Protein AF-A0A962VDK8-F1 (afdb_monomer)

Sequence (108 aa):
MTKIWVLVADSSRAKLLGAKSPIGALQELESFDHPAARQHVQDLTTDLPGRTFDSAGQGRHAMEPKTDPKQHEALNFAKFLSERLATASADNTFERLVLVAAPAFLGL

Structure (mmCIF, N/CA/C/O backbone):
data_AF-A0A962VDK8-F1
#
_entry.id   AF-A0A962VDK8-F1
#
loop_
_atom_site.group_PDB
_atom_site.id
_atom_site.type_symbol
_atom_site.label_atom_id
_atom_site.label_alt_id
_atom_site.label_comp_id
_atom_site.label_asym_id
_atom_site.label_entity_id
_atom_site.label_seq_id
_atom_site.pdbx_PDB_ins_code
_atom_site.Cartn_x
_atom_site.Cartn_y
_atom_site.Cartn_z
_atom_site.occupancy
_atom_site.B_iso_or_equiv
_atom_site.auth_seq_id
_atom_site.auth_comp_id
_atom_site.auth_asym_id
_atom_site.auth_atom_id
_atom_site.pdbx_PDB_model_num
ATOM 1 N N . MET A 1 1 ? -11.281 3.965 17.464 1.00 57.44 1 MET A N 1
ATOM 2 C CA . MET A 1 1 ? -11.804 3.184 16.319 1.00 57.44 1 MET A CA 1
ATOM 3 C C . MET A 1 1 ? -10.600 2.752 15.518 1.00 57.44 1 MET A C 1
ATOM 5 O O . MET A 1 1 ? -9.887 3.638 15.069 1.00 57.44 1 MET A O 1
ATOM 9 N N . THR A 1 2 ? -10.366 1.450 15.366 1.00 62.81 2 THR A N 1
ATOM 10 C CA . THR A 1 2 ? -9.194 0.958 14.634 1.00 62.81 2 THR A CA 1
ATOM 11 C C . THR A 1 2 ? -9.288 1.351 13.168 1.00 62.81 2 THR A C 1
ATOM 13 O O . THR A 1 2 ? -10.247 0.993 12.485 1.00 62.81 2 THR A O 1
ATOM 16 N N . LYS A 1 3 ? -8.300 2.107 12.687 1.00 87.56 3 LYS A N 1
ATOM 17 C CA . LYS A 1 3 ? -8.170 2.462 11.271 1.00 87.56 3 LYS A CA 1
ATOM 18 C C . LYS A 1 3 ? -7.301 1.417 10.585 1.00 87.56 3 LYS A C 1
ATOM 20 O O . LYS A 1 3 ? -6.088 1.402 10.775 1.00 87.56 3 LYS A O 1
ATOM 25 N N . ILE A 1 4 ? -7.930 0.519 9.835 1.00 96.38 4 ILE A N 1
ATOM 26 C CA . ILE A 1 4 ? -7.236 -0.501 9.047 1.00 96.38 4 ILE A CA 1
ATOM 27 C C . ILE A 1 4 ? -7.094 0.026 7.629 1.00 96.38 4 ILE A C 1
ATOM 29 O O . ILE A 1 4 ? -8.086 0.446 7.032 1.00 96.38 4 ILE A O 1
ATOM 33 N N . TRP A 1 5 ? -5.882 -0.021 7.095 1.00 97.62 5 TRP A N 1
ATOM 34 C CA . TRP A 1 5 ? -5.620 0.187 5.679 1.00 97.62 5 TRP A CA 1
ATOM 35 C C . TRP A 1 5 ? -5.342 -1.142 4.993 1.00 97.62 5 TRP A C 1
ATOM 37 O O . TRP A 1 5 ? -4.650 -2.004 5.534 1.00 97.62 5 TRP A O 1
ATOM 47 N N . VAL A 1 6 ? -5.888 -1.297 3.794 1.00 97.88 6 VAL A N 1
ATOM 48 C CA . VAL A 1 6 ? -5.671 -2.449 2.923 1.00 97.88 6 VAL A CA 1
ATOM 49 C C . VAL A 1 6 ? -5.167 -1.922 1.589 1.00 97.88 6 VAL A C 1
ATOM 51 O O . VAL A 1 6 ? -5.910 -1.247 0.879 1.00 97.88 6 VAL A O 1
ATOM 54 N N . LEU A 1 7 ? -3.913 -2.211 1.251 1.00 97.94 7 LEU A N 1
ATOM 55 C CA . LEU A 1 7 ? -3.373 -1.931 -0.074 1.00 97.94 7 LEU A CA 1
ATOM 56 C C . LEU A 1 7 ? -3.524 -3.182 -0.939 1.00 97.94 7 LEU A C 1
ATOM 58 O O . LEU A 1 7 ? -3.018 -4.243 -0.577 1.00 97.94 7 LEU A O 1
ATOM 62 N N . VAL A 1 8 ? -4.193 -3.043 -2.081 1.00 97.81 8 VAL A N 1
ATOM 63 C CA . VAL A 1 8 ? -4.277 -4.072 -3.123 1.00 97.81 8 VAL A CA 1
ATOM 64 C C . VAL A 1 8 ? -3.493 -3.584 -4.336 1.00 97.81 8 VAL A C 1
ATOM 66 O O . VAL A 1 8 ? -3.875 -2.569 -4.913 1.00 97.81 8 VAL A O 1
ATOM 69 N N . ALA A 1 9 ? -2.412 -4.263 -4.723 1.00 95.88 9 ALA A N 1
ATOM 70 C CA . ALA A 1 9 ? -1.492 -3.763 -5.747 1.00 95.88 9 ALA A CA 1
ATOM 71 C C . ALA A 1 9 ? -0.966 -4.832 -6.721 1.00 95.88 9 ALA A C 1
ATOM 73 O O . ALA A 1 9 ? -0.738 -5.989 -6.377 1.00 95.88 9 ALA A O 1
ATOM 74 N N . ASP A 1 10 ? -0.720 -4.420 -7.958 1.00 94.19 10 ASP A N 1
ATOM 75 C CA . ASP A 1 10 ? 0.095 -5.139 -8.936 1.00 94.19 10 ASP A CA 1
ATOM 76 C C . ASP A 1 10 ? 1.141 -4.179 -9.532 1.00 94.19 10 ASP A C 1
ATOM 78 O O . ASP A 1 10 ? 1.249 -3.033 -9.106 1.00 94.19 10 ASP A O 1
ATOM 82 N N . SER A 1 11 ? 1.925 -4.617 -10.521 1.00 89.56 11 SER A N 1
ATOM 83 C CA . SER A 1 11 ? 2.981 -3.787 -11.125 1.00 89.56 11 SER A CA 1
ATOM 84 C C . SER A 1 11 ? 2.476 -2.593 -11.952 1.00 89.56 11 SER A C 1
ATOM 86 O O . SER A 1 11 ? 3.284 -1.858 -12.510 1.00 89.56 11 SER A O 1
ATOM 88 N N . SER A 1 12 ? 1.163 -2.436 -12.124 1.00 87.50 12 SER A N 1
ATOM 89 C CA . SER A 1 12 ? 0.546 -1.450 -13.022 1.00 87.50 12 SER A CA 1
ATOM 90 C C . SER A 1 12 ? -0.517 -0.576 -12.362 1.00 87.50 12 SER A C 1
ATOM 92 O O . SER A 1 12 ? -0.889 0.458 -12.920 1.00 87.50 12 SER A O 1
ATOM 94 N N . ARG A 1 13 ? -1.053 -0.997 -11.215 1.00 94.06 13 ARG A N 1
ATOM 95 C CA . ARG A 1 13 ? -2.093 -0.280 -10.479 1.00 94.06 13 ARG A CA 1
ATOM 96 C C . ARG A 1 13 ? -2.115 -0.685 -9.014 1.00 94.06 13 ARG A C 1
ATOM 98 O O . ARG A 1 13 ? -1.729 -1.796 -8.651 1.00 94.06 13 ARG A O 1
ATOM 105 N N . ALA A 1 14 ? -2.658 0.190 -8.183 1.00 96.75 14 ALA A N 1
ATOM 106 C CA . ALA A 1 14 ? -2.947 -0.106 -6.793 1.00 96.75 14 ALA A CA 1
ATOM 107 C C . ALA A 1 14 ? -4.215 0.606 -6.315 1.00 96.75 14 ALA A C 1
ATOM 109 O O . ALA A 1 14 ? -4.591 1.661 -6.824 1.00 96.75 14 ALA A O 1
ATOM 110 N N . LYS A 1 15 ? -4.873 0.025 -5.314 1.00 97.69 15 LYS A N 1
ATOM 111 C CA . LYS A 1 15 ? -5.998 0.620 -4.594 1.00 97.69 15 LYS A CA 1
ATOM 112 C C . LYS A 1 15 ? -5.733 0.574 -3.104 1.00 97.69 15 LYS A C 1
ATOM 114 O O . LYS A 1 15 ? -5.432 -0.490 -2.561 1.00 97.69 15 LYS A O 1
ATOM 119 N N . LEU A 1 16 ? -5.885 1.715 -2.452 1.00 97.81 16 LEU A N 1
ATOM 120 C CA . LEU A 1 16 ? -5.823 1.836 -1.009 1.00 97.81 16 LEU A CA 1
ATOM 121 C C . LEU A 1 16 ? -7.242 1.917 -0.455 1.00 97.81 16 LEU A C 1
ATOM 123 O O . LEU A 1 16 ? -8.015 2.808 -0.805 1.00 97.81 16 LEU A O 1
ATOM 127 N N . LEU A 1 17 ? -7.578 0.977 0.419 1.00 97.44 17 LEU A N 1
ATOM 128 C CA . LEU A 1 17 ? -8.890 0.857 1.038 1.00 97.44 17 LEU A CA 1
ATOM 129 C C . LEU A 1 17 ? -8.782 1.074 2.550 1.00 97.44 17 LEU A C 1
ATOM 131 O O . LEU A 1 17 ? -7.790 0.702 3.174 1.00 97.44 17 LEU A O 1
ATOM 135 N N . GLY A 1 18 ? -9.828 1.634 3.146 1.00 96.38 18 GLY A N 1
ATOM 136 C CA . GLY A 1 18 ? -9.980 1.816 4.583 1.00 96.38 18 GLY A CA 1
ATOM 137 C C . GLY A 1 18 ? -11.085 0.936 5.156 1.00 96.38 18 GLY A C 1
ATOM 138 O O . GLY A 1 18 ? -12.144 0.782 4.548 1.00 96.38 18 GLY A O 1
ATOM 139 N N . ALA A 1 19 ? -10.865 0.406 6.359 1.00 95.19 19 ALA A N 1
ATOM 140 C CA . ALA A 1 19 ? -11.872 -0.297 7.148 1.00 95.19 19 ALA A CA 1
ATOM 141 C C . ALA A 1 19 ? -11.863 0.195 8.603 1.00 95.19 19 ALA A C 1
ATOM 143 O O . ALA A 1 19 ? -10.809 0.491 9.171 1.00 95.19 19 ALA A O 1
ATOM 144 N N . LYS A 1 20 ? -13.046 0.246 9.229 1.00 92.69 20 LYS A N 1
ATOM 145 C CA . LYS A 1 20 ? -13.201 0.601 10.657 1.00 92.69 20 LYS A CA 1
ATOM 146 C C . LYS A 1 20 ? -13.080 -0.604 11.603 1.00 92.69 20 LYS A C 1
ATOM 148 O O . LYS A 1 20 ? -13.002 -0.427 12.817 1.00 92.69 20 LYS A O 1
ATOM 153 N N . SER A 1 21 ? -13.129 -1.823 11.066 1.00 92.94 21 SER A N 1
ATOM 154 C CA . SER A 1 21 ? -12.964 -3.085 11.795 1.00 92.94 21 SER A CA 1
ATOM 155 C C . SER A 1 21 ? -12.560 -4.210 10.826 1.00 92.94 21 SER A C 1
ATOM 157 O O . SER A 1 21 ? -12.775 -4.061 9.622 1.00 92.94 21 SER A O 1
ATOM 159 N N . PRO A 1 22 ? -12.008 -5.342 11.311 1.00 90.06 22 PRO A N 1
ATOM 160 C CA . PRO A 1 22 ? -11.578 -6.450 10.446 1.00 90.06 22 PRO A CA 1
ATOM 161 C C . PRO A 1 22 ? -12.690 -7.098 9.605 1.00 90.06 22 PRO A C 1
ATOM 163 O O . PRO A 1 22 ? -12.402 -7.689 8.574 1.00 90.06 22 PRO A O 1
ATOM 166 N N . ILE A 1 23 ? -13.947 -6.988 10.045 1.00 91.50 23 ILE A N 1
ATOM 167 C CA . ILE A 1 23 ? -15.143 -7.494 9.342 1.00 91.50 23 ILE A CA 1
ATOM 168 C C . ILE A 1 23 ? -16.003 -6.358 8.760 1.00 91.50 23 ILE A C 1
ATOM 170 O O . ILE A 1 23 ? -17.146 -6.574 8.365 1.00 91.50 23 ILE A O 1
ATOM 174 N N . GLY A 1 24 ? -15.494 -5.125 8.790 1.00 89.75 24 GLY A N 1
ATOM 175 C CA . GLY A 1 24 ? -16.213 -3.938 8.345 1.00 89.75 24 GLY A CA 1
ATOM 176 C C . GLY A 1 24 ? -16.186 -3.766 6.828 1.00 89.75 24 GLY A C 1
ATOM 177 O O . GLY A 1 24 ? -15.380 -4.372 6.126 1.00 89.75 24 GLY A O 1
ATOM 178 N N . ALA A 1 25 ? -17.051 -2.883 6.327 1.00 93.81 25 ALA A N 1
ATOM 179 C CA . ALA A 1 25 ? -17.047 -2.510 4.918 1.00 93.81 25 ALA A CA 1
ATOM 180 C C . ALA A 1 25 ? -15.726 -1.823 4.532 1.00 93.81 25 ALA A C 1
ATOM 182 O O . ALA A 1 25 ? -15.236 -0.952 5.258 1.00 93.81 25 ALA A O 1
ATOM 183 N N . LEU A 1 26 ? -15.197 -2.202 3.368 1.00 94.81 26 LEU A N 1
ATOM 184 C CA . LEU A 1 26 ? -14.057 -1.542 2.744 1.00 94.81 26 LEU A CA 1
ATOM 185 C C . LEU A 1 26 ? -14.533 -0.308 1.980 1.00 94.81 26 LEU A C 1
ATOM 187 O O . LEU A 1 26 ? -15.505 -0.369 1.229 1.00 94.81 26 LEU A O 1
ATOM 191 N N . GLN A 1 27 ? -13.833 0.805 2.170 1.00 95.38 27 GLN A N 1
ATOM 192 C CA . GLN A 1 27 ? -14.062 2.052 1.446 1.00 95.38 27 GLN A CA 1
ATOM 193 C C . GLN A 1 27 ? -12.794 2.425 0.693 1.00 95.38 27 GLN A C 1
ATOM 195 O O . GLN A 1 27 ? -11.717 2.423 1.281 1.00 95.38 27 GLN A O 1
ATOM 200 N N . GLU A 1 28 ? -12.908 2.729 -0.596 1.00 96.06 28 GLU A N 1
ATOM 201 C CA . GLU A 1 28 ? -11.766 3.209 -1.371 1.00 96.06 28 GLU A CA 1
ATOM 202 C C . GLU A 1 28 ? -11.349 4.595 -0.871 1.00 96.06 28 GLU A C 1
ATOM 204 O O . GLU A 1 28 ? -12.183 5.487 -0.723 1.00 96.06 28 GLU A O 1
ATOM 209 N N . LEU A 1 29 ? -10.064 4.736 -0.549 1.00 94.94 29 LEU A N 1
ATOM 210 C CA . LEU A 1 29 ? -9.458 5.986 -0.097 1.00 94.94 29 LEU A CA 1
ATOM 211 C C . LEU A 1 29 ? -8.686 6.643 -1.236 1.00 94.94 29 LEU A C 1
ATOM 213 O O . LEU A 1 29 ? -8.750 7.856 -1.400 1.00 94.94 29 LEU A O 1
ATOM 217 N N . GLU A 1 30 ? -7.942 5.840 -1.998 1.00 95.19 30 GLU A N 1
ATOM 218 C CA . GLU A 1 30 ? -7.059 6.319 -3.056 1.00 95.19 30 GLU A CA 1
ATOM 219 C C . GLU A 1 30 ? -6.830 5.227 -4.108 1.00 95.19 30 GLU A C 1
ATOM 221 O O . GLU A 1 30 ? -6.812 4.031 -3.796 1.00 95.19 30 GLU A O 1
ATOM 226 N N . SER A 1 31 ? -6.626 5.645 -5.353 1.00 94.75 31 SER A N 1
ATOM 227 C CA . SER A 1 31 ? -6.305 4.777 -6.483 1.00 94.75 31 SER A CA 1
ATOM 228 C C . SER A 1 31 ? -5.052 5.281 -7.181 1.00 94.75 31 SER A C 1
ATOM 230 O O . SER A 1 31 ? -4.916 6.480 -7.423 1.00 94.75 31 SER A O 1
ATOM 232 N N . PHE A 1 32 ? -4.177 4.360 -7.560 1.00 93.31 32 PHE A N 1
ATOM 233 C CA . PHE A 1 32 ? -2.932 4.656 -8.249 1.00 93.31 32 PHE A CA 1
ATOM 234 C C . PHE A 1 32 ? -2.901 3.881 -9.558 1.00 93.31 32 PHE A C 1
ATOM 236 O O . PHE A 1 32 ? -2.982 2.652 -9.555 1.00 93.31 32 PHE A O 1
ATOM 243 N N . ASP A 1 33 ? -2.755 4.589 -10.669 1.00 89.69 33 ASP A N 1
ATOM 244 C CA . ASP A 1 33 ? -2.489 3.998 -11.973 1.00 89.69 33 ASP A CA 1
ATOM 245 C C . ASP A 1 33 ? -1.032 4.278 -12.345 1.00 89.69 33 ASP A C 1
ATOM 247 O O . ASP A 1 33 ? -0.596 5.428 -12.320 1.00 89.69 33 ASP A O 1
ATOM 251 N N . HIS A 1 34 ? -0.292 3.234 -12.729 1.00 80.00 34 HIS A N 1
ATOM 252 C CA . HIS A 1 34 ? 1.072 3.343 -13.251 1.00 80.00 34 HIS A CA 1
ATOM 253 C C . HIS A 1 34 ? 1.098 2.966 -14.740 1.00 80.00 34 HIS A C 1
ATOM 255 O O . HIS A 1 34 ? 1.458 1.842 -15.111 1.00 80.00 34 HIS A O 1
ATOM 261 N N . PRO A 1 35 ? 0.656 3.872 -15.635 1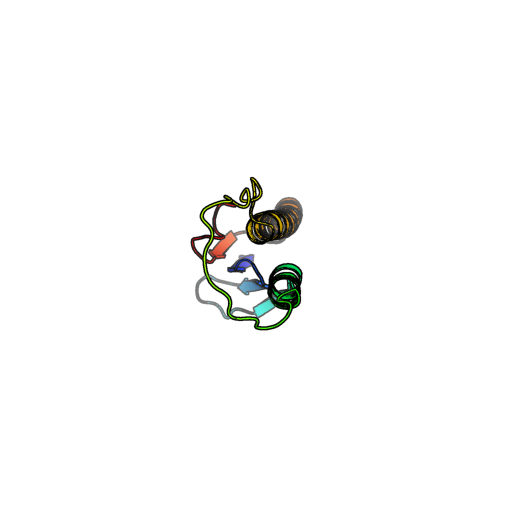.00 63.09 35 PRO A N 1
ATOM 262 C CA . PRO A 1 35 ? 0.534 3.592 -17.063 1.00 63.09 35 PRO A CA 1
ATOM 263 C C . PRO A 1 35 ? 1.881 3.384 -17.762 1.00 63.09 35 PRO A C 1
ATOM 265 O O . PRO A 1 35 ? 1.885 2.823 -18.856 1.00 63.09 35 PRO A O 1
ATOM 268 N N . ALA A 1 36 ? 3.012 3.744 -17.145 1.00 61.16 36 ALA A N 1
ATOM 269 C CA . ALA A 1 36 ? 4.344 3.472 -17.693 1.00 61.16 36 ALA A CA 1
ATOM 270 C C . ALA A 1 36 ? 4.586 1.963 -17.910 1.00 61.16 36 ALA A C 1
ATOM 272 O O . ALA A 1 36 ? 5.217 1.571 -18.890 1.00 61.16 36 ALA A O 1
ATOM 273 N N . ALA A 1 37 ? 3.960 1.099 -17.097 1.00 53.50 37 ALA A N 1
ATOM 274 C CA . ALA A 1 37 ? 3.950 -0.348 -17.321 1.00 53.50 37 ALA A CA 1
ATOM 275 C C . ALA A 1 37 ? 3.141 -0.781 -18.570 1.00 53.50 37 ALA A C 1
ATOM 277 O O . ALA A 1 37 ? 3.343 -1.883 -19.079 1.00 53.50 37 ALA A O 1
ATOM 278 N N . ARG A 1 38 ? 2.211 0.059 -19.059 1.00 50.19 38 ARG A N 1
ATOM 279 C CA . ARG A 1 38 ? 1.361 -0.184 -20.244 1.00 50.19 38 ARG A CA 1
ATOM 280 C C . ARG A 1 38 ? 1.889 0.488 -21.518 1.00 50.19 38 ARG A C 1
ATOM 282 O O . ARG A 1 38 ? 1.764 -0.113 -22.582 1.00 50.19 38 ARG A O 1
ATOM 289 N N . GLN A 1 39 ? 2.462 1.693 -21.433 1.00 49.91 39 GLN A N 1
ATOM 290 C CA . GLN A 1 39 ? 2.964 2.434 -22.603 1.00 49.91 39 GLN A CA 1
ATOM 291 C C . GLN A 1 39 ? 4.109 1.696 -23.304 1.00 49.91 39 GLN A C 1
ATOM 293 O O . GLN A 1 39 ? 4.076 1.531 -24.520 1.00 49.91 39 GLN A O 1
ATOM 298 N N . HIS A 1 40 ? 5.058 1.140 -22.548 1.00 50.28 40 HIS A N 1
ATOM 299 C CA . HIS A 1 40 ? 6.256 0.559 -23.155 1.00 50.28 40 HIS A CA 1
ATOM 300 C C . HIS A 1 40 ? 6.010 -0.794 -23.849 1.00 50.28 40 HIS A C 1
ATOM 302 O O . HIS A 1 40 ? 6.814 -1.207 -24.680 1.00 50.28 40 HIS A O 1
ATOM 308 N N . VAL A 1 41 ? 4.894 -1.485 -23.557 1.00 49.81 41 VAL A N 1
ATOM 309 C CA . VAL A 1 41 ? 4.478 -2.675 -24.325 1.00 49.81 41 VAL A CA 1
ATOM 310 C C . VAL A 1 41 ? 4.115 -2.276 -25.750 1.00 49.81 41 VAL A C 1
ATOM 312 O O . VAL A 1 41 ? 4.522 -2.962 -26.676 1.00 49.81 41 VAL A O 1
ATOM 315 N N . GLN A 1 42 ? 3.391 -1.165 -25.928 1.00 49.50 42 GLN A N 1
ATOM 316 C CA . GLN A 1 42 ? 3.004 -0.688 -27.256 1.00 49.50 42 GLN A CA 1
ATOM 317 C C . GLN A 1 42 ? 4.222 -0.177 -28.032 1.00 49.50 42 GLN A C 1
ATOM 319 O O . GLN A 1 42 ? 4.402 -0.591 -29.177 1.00 49.50 42 GLN A O 1
ATOM 324 N N . ASP A 1 43 ? 5.106 0.598 -27.396 1.00 48.81 43 ASP A N 1
ATOM 325 C CA . ASP A 1 43 ? 6.342 1.084 -28.030 1.00 48.81 43 ASP A CA 1
ATOM 326 C C . ASP A 1 43 ? 7.296 -0.064 -28.416 1.00 48.81 43 ASP A C 1
ATOM 328 O O . ASP A 1 43 ? 7.840 -0.057 -29.517 1.00 48.81 43 ASP A O 1
ATOM 332 N N . LEU A 1 44 ? 7.412 -1.122 -27.597 1.00 49.75 44 LEU A N 1
ATOM 333 C CA . LEU A 1 44 ? 8.186 -2.328 -27.945 1.00 49.75 44 LEU A CA 1
ATOM 334 C C . LEU A 1 44 ? 7.614 -3.101 -29.148 1.00 49.75 44 LEU A C 1
ATOM 336 O O . LEU A 1 44 ? 8.364 -3.784 -29.841 1.00 49.75 44 LEU A O 1
ATOM 340 N N . THR A 1 45 ? 6.308 -3.012 -29.420 1.00 48.97 45 THR A N 1
ATOM 341 C CA . THR A 1 45 ? 5.675 -3.630 -30.607 1.00 48.97 45 THR A CA 1
ATOM 342 C C . THR A 1 45 ? 5.654 -2.744 -31.850 1.00 48.97 45 THR A C 1
ATOM 344 O O . THR A 1 45 ? 5.309 -3.241 -32.922 1.00 48.97 45 THR A O 1
ATOM 347 N N . THR A 1 46 ? 5.992 -1.457 -31.741 1.00 44.81 46 THR A N 1
ATOM 348 C CA . THR A 1 46 ? 5.847 -0.515 -32.867 1.00 44.81 46 THR A CA 1
ATOM 349 C C . THR A 1 46 ? 7.080 -0.506 -33.784 1.00 44.81 46 THR A C 1
ATOM 351 O O . THR A 1 46 ? 6.966 -0.140 -34.951 1.00 44.81 46 THR A O 1
ATOM 354 N N . ASP A 1 47 ? 8.213 -1.046 -33.322 1.00 43.2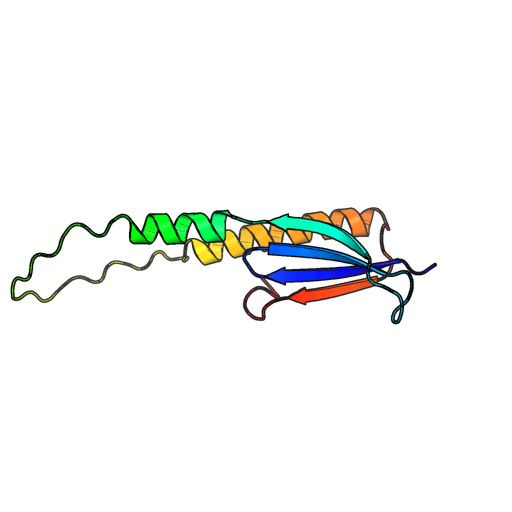5 47 ASP A N 1
ATOM 355 C CA . ASP A 1 47 ? 9.459 -1.192 -34.094 1.00 43.25 47 ASP A CA 1
ATOM 356 C C . ASP A 1 47 ? 9.638 -2.586 -34.735 1.00 43.25 47 ASP A C 1
ATOM 358 O O . ASP A 1 47 ? 10.749 -3.108 -34.832 1.00 43.25 47 ASP A O 1
ATOM 362 N N . LEU A 1 48 ? 8.559 -3.208 -35.232 1.00 39.72 48 LEU A N 1
ATOM 363 C CA . LEU A 1 48 ? 8.699 -4.277 -36.231 1.00 39.72 48 LEU A CA 1
ATOM 364 C C . LEU A 1 48 ? 8.634 -3.682 -37.647 1.00 39.72 48 LEU A C 1
ATOM 366 O O . LEU A 1 48 ? 7.538 -3.541 -38.199 1.00 39.72 48 LEU A O 1
ATOM 370 N N . PRO A 1 49 ? 9.773 -3.377 -38.300 1.00 40.19 49 PRO A N 1
ATOM 371 C CA . PRO A 1 49 ? 9.770 -3.145 -39.730 1.00 40.19 49 PRO A CA 1
ATOM 372 C C . PRO A 1 49 ? 9.448 -4.460 -40.449 1.00 40.19 49 PRO A C 1
ATOM 374 O O . PRO A 1 49 ? 10.138 -5.463 -40.295 1.00 40.19 49 PRO A O 1
ATOM 377 N N . GLY A 1 50 ? 8.359 -4.414 -41.218 1.00 38.19 50 GLY A N 1
ATOM 378 C CA . GLY A 1 50 ? 8.125 -5.120 -42.477 1.00 38.19 50 GLY A CA 1
ATOM 379 C C . GLY A 1 50 ? 8.671 -6.541 -42.635 1.00 38.19 50 GLY A C 1
ATOM 380 O O . GLY A 1 50 ? 9.866 -6.764 -42.792 1.00 38.19 50 GLY A O 1
ATOM 381 N N . ARG A 1 51 ? 7.736 -7.487 -42.781 1.00 46.97 51 ARG A N 1
ATOM 382 C CA . ARG A 1 51 ? 7.920 -8.737 -43.531 1.00 46.97 51 ARG A CA 1
ATOM 383 C C . ARG A 1 51 ? 8.886 -8.563 -44.714 1.00 46.97 51 ARG A C 1
ATOM 385 O O . ARG A 1 51 ? 8.497 -7.978 -45.720 1.00 46.97 51 ARG A O 1
ATOM 392 N N . THR A 1 52 ? 10.027 -9.236 -44.643 1.00 32.31 52 THR A N 1
ATOM 393 C CA . THR A 1 52 ? 10.663 -9.840 -45.815 1.00 32.31 52 THR A CA 1
ATOM 394 C C . THR A 1 52 ? 11.157 -11.215 -45.389 1.00 32.31 52 THR A C 1
ATOM 396 O O . THR A 1 52 ? 11.991 -11.345 -44.497 1.00 32.31 52 THR A O 1
ATOM 399 N N . PHE A 1 53 ? 10.564 -12.254 -45.972 1.00 41.91 53 PHE A N 1
ATOM 400 C CA . PHE A 1 53 ? 11.159 -13.583 -45.975 1.00 41.91 53 PHE A CA 1
ATOM 401 C C . PHE A 1 53 ? 12.445 -13.489 -46.792 1.00 41.91 53 PHE A C 1
ATOM 403 O O . PHE A 1 53 ? 12.341 -13.159 -47.963 1.00 41.91 53 PHE A O 1
ATOM 410 N N . ASP A 1 54 ? 13.603 -13.782 -46.198 1.00 32.75 54 ASP A N 1
ATOM 411 C CA . ASP A 1 54 ? 14.731 -14.380 -46.916 1.00 32.75 54 ASP A CA 1
ATOM 412 C C . ASP A 1 54 ? 15.745 -15.018 -45.946 1.00 32.75 54 ASP A C 1
ATOM 414 O O . ASP A 1 54 ? 16.418 -14.365 -45.157 1.00 32.75 54 ASP A O 1
ATOM 418 N N . SER A 1 55 ? 15.757 -16.350 -45.981 1.00 46.03 55 SER A N 1
ATOM 419 C CA . SER A 1 55 ? 16.919 -17.226 -46.159 1.00 46.03 55 SER A CA 1
ATOM 420 C C . SER A 1 55 ? 18.273 -16.854 -45.511 1.00 46.03 55 SER A C 1
ATOM 422 O O . SER A 1 55 ? 18.995 -15.994 -45.996 1.00 46.03 55 SER A O 1
ATOM 424 N N . ALA A 1 56 ? 18.683 -17.698 -44.551 1.00 44.94 56 ALA A N 1
ATOM 425 C CA . ALA A 1 56 ? 20.059 -17.996 -44.117 1.00 44.94 56 ALA A CA 1
ATOM 426 C C . ALA A 1 56 ? 20.849 -16.935 -43.314 1.00 44.94 56 ALA A C 1
ATOM 428 O O . ALA A 1 56 ? 21.273 -15.907 -43.826 1.00 44.94 56 ALA A O 1
ATOM 429 N N . GLY A 1 57 ? 21.202 -17.281 -42.067 1.00 34.56 57 GLY A N 1
ATOM 430 C CA . GLY A 1 57 ? 22.267 -16.596 -41.326 1.00 34.56 57 GLY A CA 1
ATOM 431 C C . GLY A 1 57 ? 22.282 -16.900 -39.829 1.00 34.56 57 GLY A C 1
ATOM 432 O O . GLY A 1 57 ? 21.434 -16.420 -39.085 1.00 34.56 57 GLY A O 1
ATOM 433 N N . GLN A 1 58 ? 23.268 -17.679 -39.374 1.00 49.06 58 GLN A N 1
ATOM 434 C CA . GLN A 1 58 ? 23.640 -17.744 -37.960 1.00 49.06 58 GLN A CA 1
ATOM 435 C C . GLN A 1 58 ? 24.130 -16.373 -37.475 1.00 49.06 58 GLN A C 1
ATOM 437 O O . GLN A 1 58 ? 24.947 -15.733 -38.134 1.00 49.06 58 GLN A O 1
ATOM 442 N N . GLY A 1 59 ? 23.727 -16.008 -36.258 1.00 41.72 59 GLY A N 1
ATOM 443 C CA . GLY A 1 59 ? 24.411 -15.009 -35.445 1.00 41.72 59 GLY A CA 1
ATOM 444 C C . GLY A 1 59 ? 23.653 -13.697 -35.288 1.00 41.72 59 GLY A C 1
ATOM 445 O O . GLY A 1 59 ? 23.684 -12.840 -36.162 1.00 41.72 59 GLY A O 1
ATOM 446 N N . ARG A 1 60 ? 23.120 -13.473 -34.086 1.00 40.12 60 ARG A N 1
ATOM 447 C CA . ARG A 1 60 ? 23.727 -12.567 -33.095 1.00 40.12 60 ARG A CA 1
ATOM 448 C C . ARG A 1 60 ? 22.802 -12.470 -31.887 1.00 40.12 60 ARG A C 1
ATOM 450 O O . ARG A 1 60 ? 21.652 -12.067 -31.999 1.00 40.12 60 ARG A O 1
ATOM 457 N N . HIS A 1 61 ? 23.341 -12.859 -30.737 1.00 44.09 61 HIS A N 1
ATOM 458 C CA . HIS A 1 61 ? 22.785 -12.576 -29.423 1.00 44.09 61 HIS A CA 1
ATOM 459 C C . HIS A 1 61 ? 22.569 -11.064 -29.302 1.00 44.09 61 HIS A C 1
ATOM 461 O O . HIS A 1 61 ? 23.535 -10.312 -29.155 1.00 44.09 61 HIS A O 1
ATOM 467 N N . ALA A 1 62 ? 21.321 -10.610 -29.402 1.00 47.59 62 ALA A N 1
ATOM 468 C CA . ALA A 1 62 ? 20.966 -9.296 -28.899 1.00 47.59 62 ALA A CA 1
ATOM 469 C C . ALA A 1 62 ? 21.138 -9.373 -27.379 1.00 47.59 62 ALA A C 1
ATOM 471 O O . ALA A 1 62 ? 20.483 -10.177 -26.720 1.00 47.59 62 ALA A O 1
ATOM 472 N N . MET A 1 63 ? 22.106 -8.627 -26.851 1.00 41.94 63 MET A N 1
ATOM 473 C CA . MET A 1 63 ? 22.332 -8.509 -25.416 1.00 41.94 63 MET A CA 1
ATOM 474 C C . MET A 1 63 ? 21.031 -8.073 -24.745 1.00 41.94 63 MET A C 1
ATOM 476 O O . MET A 1 63 ? 20.565 -6.959 -24.980 1.00 41.94 63 MET A O 1
ATOM 480 N N . GLU A 1 64 ? 20.455 -8.945 -23.919 1.00 48.22 64 GLU A N 1
ATOM 481 C CA . GLU A 1 64 ? 19.382 -8.562 -23.009 1.00 48.22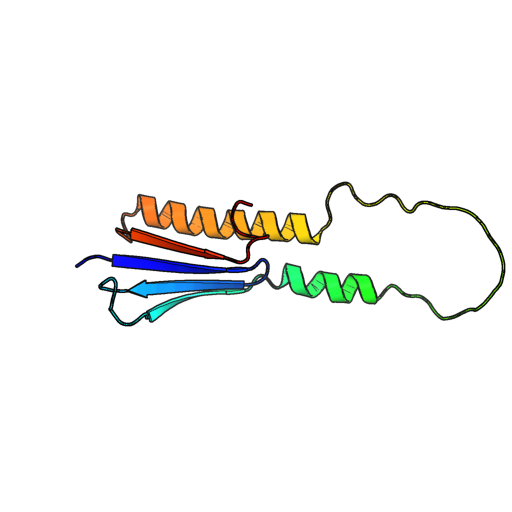 64 GLU A CA 1
ATOM 482 C C . GLU A 1 64 ? 19.888 -7.401 -22.133 1.00 48.22 64 GLU A C 1
ATOM 484 O O . GLU A 1 64 ? 20.991 -7.486 -21.571 1.00 48.22 64 GLU A O 1
ATOM 489 N N . PRO A 1 65 ? 19.142 -6.288 -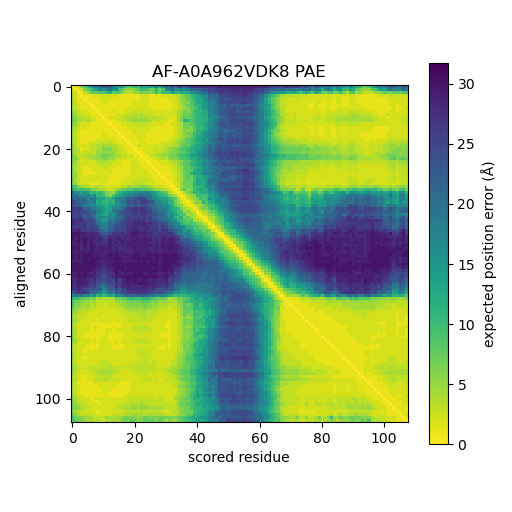22.019 1.00 48.22 65 PRO A N 1
ATOM 490 C CA . PRO A 1 65 ? 19.461 -5.255 -21.047 1.00 48.22 65 PRO A CA 1
ATOM 491 C C . PRO A 1 65 ? 19.523 -5.895 -19.655 1.00 48.22 65 PRO A C 1
ATOM 493 O O . PRO A 1 65 ? 18.662 -6.694 -19.301 1.00 48.22 65 PRO A O 1
ATOM 496 N N . LYS A 1 66 ? 20.530 -5.536 -18.847 1.00 56.59 66 LYS A N 1
ATOM 497 C CA . LYS A 1 66 ? 20.753 -6.087 -17.491 1.00 56.59 66 LYS A CA 1
ATOM 498 C C . LYS A 1 66 ? 19.578 -5.885 -16.512 1.00 56.59 66 LYS A C 1
ATOM 500 O O . LYS A 1 66 ? 19.616 -6.439 -15.418 1.00 56.59 66 LYS A O 1
ATOM 505 N N . THR A 1 67 ? 18.551 -5.139 -16.909 1.00 56.06 67 THR A N 1
ATOM 506 C CA . THR A 1 67 ? 17.257 -5.001 -16.238 1.00 56.06 67 THR A CA 1
ATOM 507 C C . THR A 1 67 ? 16.190 -4.757 -17.304 1.00 56.06 67 THR A C 1
ATOM 509 O O . THR A 1 67 ? 16.291 -3.804 -18.076 1.00 56.06 67 THR A O 1
ATOM 512 N N . ASP A 1 68 ? 15.171 -5.616 -17.354 1.00 73.88 68 ASP A N 1
ATOM 513 C CA . ASP A 1 68 ? 13.986 -5.407 -18.190 1.00 73.88 68 ASP A CA 1
ATOM 514 C C . ASP A 1 68 ? 13.341 -4.065 -17.776 1.00 73.88 68 ASP A C 1
ATOM 516 O O . ASP A 1 68 ? 13.038 -3.893 -16.589 1.00 73.88 68 ASP A O 1
ATOM 520 N N . PRO A 1 69 ? 13.141 -3.091 -18.688 1.00 75.69 69 PRO A N 1
ATOM 521 C CA . PRO A 1 69 ? 12.491 -1.813 -18.383 1.00 75.69 69 PRO A CA 1
ATOM 522 C C . PRO A 1 69 ? 11.194 -1.963 -17.577 1.00 75.69 69 PRO A C 1
ATOM 524 O O . PRO A 1 69 ? 10.899 -1.148 -16.705 1.00 75.69 69 PRO A O 1
ATOM 527 N N . LYS A 1 70 ? 10.457 -3.058 -17.788 1.00 78.31 70 LYS A N 1
ATOM 528 C CA . LYS A 1 70 ? 9.253 -3.384 -17.022 1.00 78.31 70 LYS A CA 1
ATOM 529 C C . LYS A 1 70 ? 9.535 -3.656 -15.541 1.00 78.31 70 LYS A C 1
ATOM 531 O O . LYS A 1 70 ? 8.746 -3.261 -14.687 1.00 78.31 70 LYS A O 1
ATOM 536 N N . GLN A 1 71 ? 10.640 -4.332 -15.228 1.00 84.25 71 GLN A N 1
ATOM 537 C CA . GLN A 1 71 ? 11.065 -4.588 -13.848 1.00 84.25 71 GLN A CA 1
ATOM 538 C C . GLN A 1 71 ? 11.507 -3.297 -13.162 1.00 84.25 71 GLN A C 1
ATOM 540 O O . GLN A 1 71 ? 11.165 -3.076 -12.003 1.00 84.25 71 GLN A O 1
ATOM 545 N N . HIS A 1 72 ? 12.216 -2.427 -13.883 1.00 86.88 72 HIS A N 1
ATOM 546 C CA . HIS A 1 72 ? 12.608 -1.120 -13.362 1.00 86.88 72 HIS A CA 1
ATOM 547 C C . HIS A 1 72 ? 11.383 -0.258 -13.025 1.00 86.88 72 HIS A C 1
ATOM 549 O O . HIS A 1 72 ? 11.302 0.309 -11.937 1.00 86.88 72 HIS A O 1
ATOM 555 N N . GLU A 1 73 ? 10.382 -0.229 -13.906 1.00 87.69 73 GLU A N 1
ATOM 556 C CA . GLU A 1 73 ? 9.131 0.484 -13.637 1.00 87.69 73 GLU A CA 1
ATOM 557 C C . GLU A 1 73 ? 8.327 -0.123 -12.483 1.00 87.69 73 GLU A C 1
ATOM 559 O O . GLU A 1 73 ? 7.762 0.615 -11.676 1.00 87.69 73 GLU A O 1
ATOM 564 N N . ALA A 1 74 ? 8.321 -1.452 -12.342 1.00 90.81 74 ALA A N 1
ATOM 565 C CA . ALA A 1 74 ? 7.706 -2.105 -11.191 1.00 90.81 74 ALA A CA 1
ATOM 566 C C . ALA A 1 74 ? 8.403 -1.719 -9.872 1.00 90.81 74 ALA A C 1
ATOM 568 O O . ALA A 1 74 ? 7.719 -1.413 -8.899 1.00 90.81 74 ALA A O 1
ATOM 569 N N . LEU A 1 75 ? 9.740 -1.660 -9.841 1.00 92.81 75 LEU A N 1
ATOM 570 C CA . LEU A 1 75 ? 10.503 -1.206 -8.669 1.00 92.81 75 LEU A CA 1
ATOM 571 C C . LEU A 1 75 ? 10.188 0.253 -8.316 1.00 92.81 75 LEU A C 1
ATOM 573 O O . LEU A 1 75 ? 9.961 0.577 -7.150 1.00 92.81 75 LEU A O 1
ATOM 577 N N . ASN A 1 76 ? 10.114 1.130 -9.319 1.00 92.75 76 ASN A N 1
ATOM 578 C CA . ASN A 1 76 ? 9.744 2.530 -9.112 1.00 92.75 76 ASN A CA 1
ATOM 579 C C . ASN A 1 76 ? 8.333 2.658 -8.5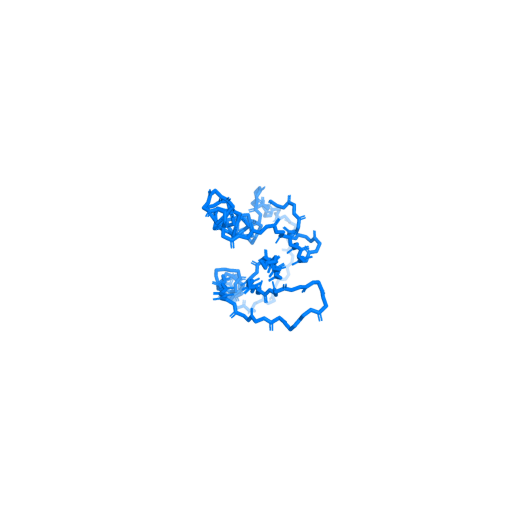31 1.00 92.75 76 ASN A C 1
ATOM 581 O O . ASN A 1 76 ? 8.119 3.423 -7.589 1.00 92.75 76 ASN A O 1
ATOM 585 N N . PHE A 1 77 ? 7.378 1.880 -9.048 1.00 94.06 77 PHE A N 1
ATOM 586 C CA . PHE A 1 77 ? 6.011 1.892 -8.542 1.00 94.06 77 PHE A CA 1
ATOM 587 C C . PHE A 1 77 ? 5.914 1.332 -7.115 1.00 94.06 77 PHE A C 1
ATOM 589 O O . PHE A 1 77 ? 5.256 1.931 -6.263 1.00 94.06 77 PHE A O 1
ATOM 596 N N . ALA A 1 78 ? 6.619 0.236 -6.817 1.00 95.44 78 ALA A N 1
ATOM 597 C CA . ALA A 1 78 ? 6.702 -0.330 -5.470 1.00 95.44 78 ALA A CA 1
ATOM 598 C C . ALA A 1 78 ? 7.289 0.674 -4.467 1.00 95.44 78 ALA A C 1
ATOM 600 O O . ALA A 1 78 ? 6.739 0.865 -3.377 1.00 95.44 78 ALA A O 1
ATOM 601 N N . LYS A 1 79 ? 8.354 1.385 -4.858 1.00 95.38 79 LYS A N 1
ATOM 602 C CA . LYS A 1 79 ? 8.961 2.445 -4.049 1.00 95.38 79 LYS A CA 1
ATOM 603 C C . LYS A 1 79 ? 7.989 3.597 -3.797 1.00 95.38 79 LYS A C 1
ATOM 605 O O . LYS A 1 79 ? 7.821 3.996 -2.649 1.00 95.38 79 LYS A O 1
ATOM 610 N N . PHE A 1 80 ? 7.306 4.081 -4.833 1.00 95.50 80 PHE A N 1
ATOM 611 C CA . PHE A 1 80 ? 6.308 5.145 -4.711 1.00 95.50 80 PHE A CA 1
ATOM 612 C C . PHE A 1 80 ? 5.192 4.786 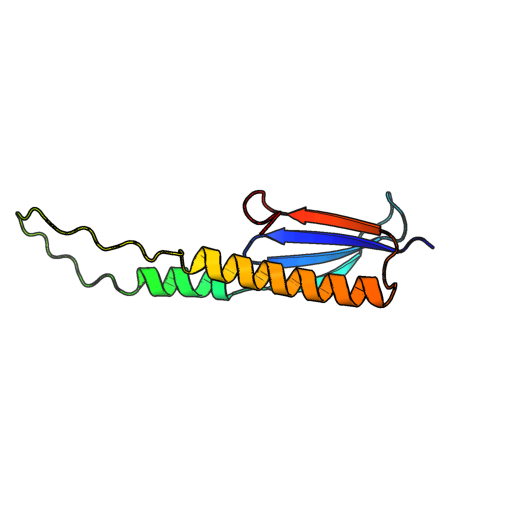-3.711 1.00 95.50 80 PHE A C 1
ATOM 614 O O . PHE A 1 80 ? 4.879 5.568 -2.810 1.00 95.50 80 PHE A O 1
ATOM 621 N N . LEU A 1 81 ? 4.625 3.578 -3.817 1.00 96.62 81 LEU A N 1
ATOM 622 C CA . LEU A 1 81 ? 3.604 3.106 -2.875 1.00 96.62 81 LEU A CA 1
ATOM 623 C C . LEU A 1 81 ? 4.164 2.971 -1.452 1.00 96.62 81 LEU A C 1
ATOM 625 O O . LEU A 1 81 ? 3.490 3.329 -0.485 1.00 96.62 81 LEU A O 1
ATOM 629 N N . SER A 1 82 ? 5.399 2.487 -1.318 1.00 96.69 82 SER A N 1
ATOM 630 C CA . SER A 1 82 ? 6.062 2.329 -0.021 1.00 96.69 82 SER A CA 1
ATOM 631 C C . SER A 1 82 ? 6.292 3.671 0.671 1.00 96.69 82 SER A C 1
ATOM 633 O O . SER A 1 82 ? 6.013 3.792 1.860 1.00 96.69 82 SER A O 1
ATOM 635 N N . GLU A 1 83 ? 6.725 4.698 -0.062 1.00 96.88 83 GLU A N 1
ATOM 636 C CA . GLU A 1 83 ? 6.887 6.058 0.467 1.00 96.88 83 GLU A CA 1
ATOM 637 C C . GLU A 1 83 ? 5.544 6.634 0.932 1.00 96.88 83 GLU A C 1
ATOM 639 O O . GLU A 1 83 ? 5.427 7.117 2.060 1.00 96.88 83 GLU A O 1
ATOM 644 N N . ARG A 1 84 ? 4.491 6.484 0.118 1.00 96.38 84 ARG A N 1
ATOM 645 C CA . ARG A 1 84 ? 3.129 6.916 0.464 1.00 96.38 84 ARG A CA 1
ATOM 646 C C . ARG A 1 84 ? 2.602 6.253 1.742 1.00 96.38 84 ARG A C 1
ATOM 648 O O . ARG A 1 84 ? 1.916 6.911 2.534 1.00 96.38 84 ARG A O 1
ATOM 655 N N . LEU A 1 85 ? 2.890 4.965 1.945 1.00 96.88 85 LEU A N 1
ATOM 656 C CA . LEU A 1 85 ? 2.531 4.226 3.159 1.00 96.88 85 LEU A CA 1
ATOM 657 C C . LEU A 1 85 ? 3.409 4.611 4.356 1.00 96.88 85 LEU A C 1
ATOM 659 O O . LEU A 1 85 ? 2.897 4.707 5.471 1.00 96.88 85 LEU A O 1
ATOM 663 N N . ALA A 1 86 ? 4.700 4.862 4.140 1.00 96.94 86 ALA A N 1
ATOM 664 C CA . ALA A 1 86 ? 5.633 5.270 5.185 1.00 96.94 86 ALA A CA 1
ATOM 665 C C . ALA A 1 86 ? 5.260 6.637 5.774 1.00 96.94 86 ALA A C 1
ATOM 667 O O . ALA A 1 86 ? 5.183 6.762 6.995 1.00 96.94 86 ALA A O 1
ATOM 668 N N . THR A 1 87 ? 4.938 7.629 4.934 1.00 96.62 87 THR A N 1
ATOM 669 C CA . THR A 1 87 ? 4.429 8.934 5.392 1.00 96.62 87 THR A CA 1
ATOM 670 C C . THR A 1 87 ? 3.160 8.763 6.223 1.00 96.62 87 THR A C 1
ATOM 672 O O . THR A 1 87 ? 3.071 9.242 7.347 1.00 96.62 87 THR A O 1
ATOM 675 N N . ALA A 1 88 ? 2.207 7.979 5.721 1.00 95.31 88 ALA A N 1
ATOM 676 C CA . ALA A 1 88 ? 0.967 7.690 6.428 1.00 95.31 88 ALA A CA 1
ATOM 677 C C . ALA A 1 88 ? 1.171 6.978 7.775 1.00 95.31 88 ALA A C 1
ATOM 679 O O . ALA A 1 88 ? 0.422 7.235 8.723 1.00 95.31 88 ALA A O 1
ATOM 680 N N . SER A 1 89 ? 2.164 6.091 7.860 1.00 95.81 89 SER A N 1
ATOM 681 C CA . SER A 1 89 ? 2.546 5.425 9.103 1.00 95.81 89 SER A CA 1
ATOM 682 C C . SER A 1 89 ? 3.178 6.406 10.089 1.00 95.81 89 SER A C 1
ATOM 684 O O . SER A 1 89 ? 2.848 6.358 11.271 1.00 95.81 89 SER A O 1
ATOM 686 N N . ALA A 1 90 ? 4.059 7.295 9.621 1.00 96.88 90 ALA A N 1
ATOM 687 C CA . ALA A 1 90 ? 4.685 8.324 10.452 1.00 96.88 90 ALA A CA 1
ATOM 688 C C . ALA A 1 90 ? 3.641 9.291 11.038 1.00 96.88 90 ALA A C 1
ATOM 690 O O . ALA A 1 90 ? 3.705 9.649 12.213 1.00 96.88 90 ALA A O 1
ATOM 691 N N . ASP A 1 91 ? 2.618 9.613 10.248 1.00 96.06 91 ASP A N 1
ATOM 692 C CA . ASP A 1 91 ? 1.498 10.472 10.636 1.00 96.06 91 ASP A CA 1
ATOM 693 C C . ASP A 1 91 ? 0.426 9.744 11.476 1.00 96.06 91 ASP A C 1
ATOM 695 O O . ASP A 1 91 ? -0.602 10.330 11.821 1.00 96.06 91 ASP A O 1
ATOM 699 N N . ASN A 1 92 ? 0.629 8.461 11.815 1.00 94.88 92 ASN A N 1
ATOM 700 C CA . ASN A 1 92 ? -0.325 7.616 12.549 1.00 94.88 92 ASN A CA 1
ATOM 701 C C . ASN A 1 92 ? -1.739 7.606 11.927 1.00 94.88 92 ASN A C 1
ATOM 703 O O . ASN A 1 92 ? -2.761 7.564 12.619 1.00 94.88 92 ASN A O 1
ATOM 707 N N . THR A 1 93 ? -1.820 7.660 10.595 1.00 93.94 93 THR A N 1
ATOM 708 C CA . THR A 1 93 ? -3.107 7.716 9.878 1.00 93.94 93 THR A CA 1
ATOM 709 C C . THR A 1 93 ? -3.868 6.387 9.901 1.00 93.94 93 THR A C 1
ATOM 711 O O . THR A 1 93 ? -5.100 6.387 9.794 1.00 93.94 93 THR A O 1
ATOM 714 N N . PHE A 1 94 ? -3.160 5.272 10.101 1.00 95.25 94 PHE A N 1
ATOM 715 C CA . PHE A 1 94 ? -3.703 3.931 10.295 1.00 95.25 94 PHE A CA 1
ATOM 716 C C . PHE A 1 94 ? -3.018 3.227 11.476 1.00 95.25 94 PHE A C 1
ATOM 718 O O . PHE A 1 94 ? -1.893 3.546 11.841 1.00 95.25 94 PHE A O 1
ATOM 725 N N . GLU A 1 95 ? -3.701 2.243 12.059 1.00 95.31 95 GLU A N 1
ATOM 726 C CA . GLU A 1 95 ? -3.185 1.401 13.152 1.00 95.31 95 GLU A CA 1
ATOM 727 C C . GLU A 1 95 ? -2.752 0.016 12.657 1.00 95.31 95 GLU A C 1
ATOM 729 O O . GLU A 1 95 ? -1.962 -0.672 13.301 1.00 95.31 95 GLU A O 1
ATOM 734 N N . ARG A 1 96 ? -3.319 -0.436 11.532 1.00 95.69 96 ARG A N 1
ATOM 735 C CA . ARG A 1 96 ? -3.018 -1.731 10.917 1.00 95.69 96 ARG A CA 1
ATOM 736 C C . ARG A 1 96 ? -2.945 -1.586 9.410 1.00 95.69 96 ARG A C 1
ATOM 738 O O . ARG A 1 96 ? -3.804 -0.934 8.820 1.00 95.69 96 ARG A O 1
ATOM 745 N N . LEU A 1 97 ? -1.969 -2.253 8.812 1.00 96.62 97 LEU A N 1
ATOM 746 C CA . LEU A 1 97 ? -1.789 -2.333 7.372 1.00 96.62 97 LEU 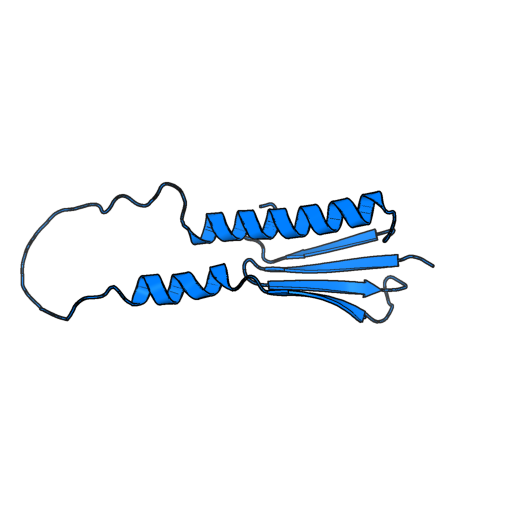A CA 1
ATOM 747 C C . LEU A 1 97 ? -1.913 -3.788 6.925 1.00 96.62 97 LEU A C 1
ATOM 749 O O . LEU A 1 97 ? -1.285 -4.676 7.498 1.00 96.62 97 LEU A O 1
ATOM 753 N N . VAL A 1 98 ? -2.711 -4.014 5.890 1.00 96.62 98 VAL A N 1
ATOM 754 C CA . VAL A 1 98 ? -2.802 -5.280 5.167 1.00 96.62 98 VAL A CA 1
ATOM 755 C C . VAL A 1 98 ? -2.289 -5.039 3.754 1.00 96.62 98 VAL A C 1
ATOM 757 O O . VAL A 1 98 ? -2.763 -4.135 3.068 1.00 96.62 98 VAL A O 1
ATOM 760 N N . LEU A 1 99 ? -1.323 -5.848 3.326 1.00 96.81 99 LEU A N 1
ATOM 761 C CA . LEU A 1 99 ? -0.765 -5.802 1.979 1.00 96.81 99 LEU A CA 1
ATOM 762 C C . LEU A 1 99 ? -1.250 -7.013 1.189 1.00 96.81 99 LEU A C 1
ATOM 764 O O . LEU A 1 99 ? -1.044 -8.155 1.595 1.00 96.81 99 LEU A O 1
ATOM 768 N N . VAL A 1 100 ? -1.887 -6.751 0.055 1.00 97.19 100 VAL A N 1
ATOM 769 C CA . VAL A 1 100 ? -2.306 -7.757 -0.916 1.00 97.19 100 VAL A CA 1
ATOM 770 C C . VAL A 1 100 ? -1.676 -7.371 -2.240 1.00 97.19 100 VAL A C 1
ATOM 772 O O . VAL A 1 100 ? -2.003 -6.331 -2.802 1.00 97.19 100 VAL A O 1
ATOM 775 N N . ALA A 1 101 ? -0.764 -8.189 -2.748 1.00 95.19 101 ALA A N 1
ATOM 776 C CA . ALA A 1 101 ? -0.131 -7.895 -4.020 1.00 95.19 101 ALA A CA 1
ATOM 777 C C . ALA A 1 101 ? 0.111 -9.137 -4.867 1.00 95.19 101 ALA A C 1
ATOM 779 O O . ALA A 1 101 ? 0.153 -10.259 -4.358 1.00 95.19 101 ALA A O 1
ATOM 780 N N . ALA A 1 102 ? 0.268 -8.922 -6.175 1.00 94.00 102 ALA A N 1
ATOM 781 C CA . ALA A 1 102 ? 0.721 -9.970 -7.079 1.00 94.00 102 ALA A CA 1
ATOM 782 C C . ALA A 1 102 ? 2.067 -10.544 -6.583 1.00 94.00 102 ALA A C 1
ATOM 784 O O . ALA A 1 102 ? 2.930 -9.762 -6.181 1.00 94.00 102 ALA A O 1
ATOM 785 N N . PRO A 1 103 ? 2.301 -11.870 -6.649 1.00 93.12 103 PRO A N 1
ATOM 786 C CA . PRO A 1 103 ? 3.508 -12.484 -6.085 1.00 93.12 103 PRO A CA 1
ATOM 787 C C . PRO A 1 103 ? 4.822 -11.896 -6.607 1.00 93.12 103 PRO A C 1
ATOM 789 O O . PRO A 1 103 ? 5.772 -11.767 -5.851 1.00 93.12 103 PRO A O 1
ATOM 792 N N . ALA A 1 104 ? 4.866 -11.509 -7.885 1.00 89.88 104 ALA A N 1
ATOM 793 C CA . ALA A 1 104 ? 6.054 -10.913 -8.499 1.00 89.88 104 ALA A CA 1
ATOM 794 C C . ALA A 1 104 ? 6.271 -9.433 -8.128 1.00 89.88 104 ALA A C 1
ATOM 796 O O . ALA A 1 104 ? 7.324 -8.884 -8.428 1.00 89.88 104 ALA A O 1
ATOM 797 N N . PHE A 1 105 ? 5.265 -8.782 -7.540 1.00 93.69 105 PHE A N 1
ATOM 798 C CA . PHE A 1 105 ? 5.318 -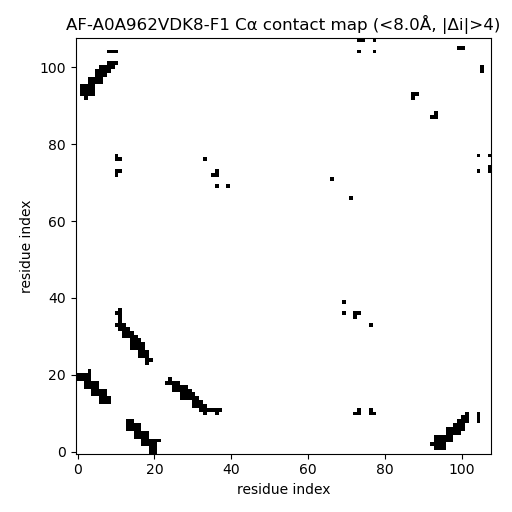7.386 -7.103 1.00 93.69 105 PHE A CA 1
ATOM 799 C C . PHE A 1 105 ? 5.523 -7.271 -5.587 1.00 93.69 105 PHE A C 1
ATOM 801 O O . PHE A 1 105 ? 6.127 -6.318 -5.104 1.00 93.69 105 PHE A O 1
ATOM 808 N N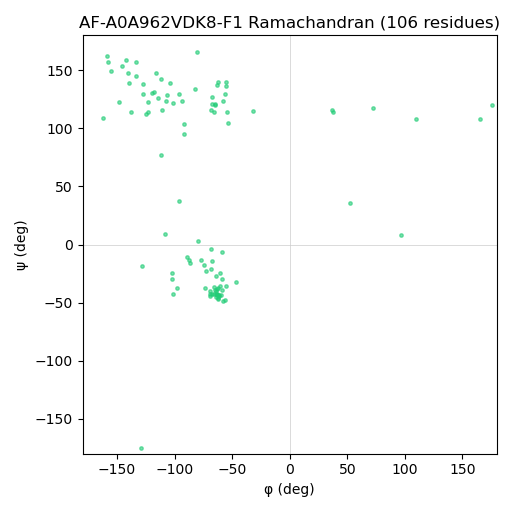 . LEU A 1 106 ? 5.032 -8.251 -4.824 1.00 93.19 106 LEU A N 1
ATOM 809 C CA . LEU A 1 106 ? 5.215 -8.307 -3.381 1.00 93.19 106 LEU A CA 1
ATOM 810 C C . LEU A 1 106 ? 6.689 -8.581 -3.035 1.00 93.19 106 LEU A C 1
ATOM 812 O O . LEU A 1 106 ? 7.195 -9.666 -3.306 1.00 93.19 106 LEU A O 1
ATOM 816 N N . GLY A 1 107 ? 7.344 -7.620 -2.379 1.00 88.12 107 GLY A N 1
ATOM 817 C CA . GLY A 1 107 ? 8.744 -7.734 -1.946 1.00 88.12 107 GLY A CA 1
ATOM 818 C C . GLY A 1 107 ? 9.770 -7.106 -2.894 1.00 88.12 107 GLY A C 1
ATOM 819 O O . GLY A 1 107 ? 10.964 -7.304 -2.677 1.00 88.12 107 GLY A O 1
ATOM 820 N N . LEU A 1 108 ? 9.306 -6.378 -3.917 1.00 88.75 108 LEU A N 1
ATOM 821 C CA . LEU A 1 108 ? 10.127 -5.454 -4.703 1.00 88.75 108 LEU A CA 1
ATOM 822 C C . LEU A 1 108 ? 10.540 -4.215 -3.898 1.00 88.75 108 LEU A C 1
ATOM 824 O O . LEU A 1 108 ? 9.759 -3.800 -3.010 1.00 88.75 108 LEU A O 1
#

Nearest PDB structures (foldseek):
  1t6d-assembly2_B  TM=5.927E-01  e=9.490E-03  Aquifex aeolicus VF5
  3p4i-assembly1_A  TM=5.775E-01  e=1.355E-01  Mycobacterium avium
  4xh5-assembly1_A-2  TM=7.269E-01  e=4.645E-01  Salmonella enterica subsp. enterica serovar Typhimurium str. LT2
  3hrg-assembly1_A  TM=5.943E-01  e=3.824E-01  Bacteroides thetaiotaomicron VPI-5482
  3bex-assembly2_C  TM=4.956E-01  e=4.080E-01  unclassified

Mean predicted aligned error: 11.65 Å

pLDDT: mean 78.33, std 22.32, range [32.31, 97.94]

Secondary structure (DSSP, 8-state):
---EEEEEE-SSEEEEEEESSTTSPPEEEEEEE-THHHHHHHHHHHT------------------SS-HHHHHHHHHHHHHHHHHHHHHHTT--SEEEEEE-TTTTT-

Radius of gyration: 20.37 Å; Cα contacts (8 Å, |Δi|>4): 130; chains: 1; bounding box: 42×28×63 Å

Solvent-accessible surface area (backbone atoms only — not comparable to full-atom values): 6572 Å² total; per-residue (Å²): 127,56,34,33,36,37,40,43,36,48,64,42,37,36,39,36,29,37,21,67,45,100,88,46,72,77,40,83,75,48,76,45,80,40,59,72,62,56,53,54,58,53,60,69,64,68,77,65,81,71,95,70,93,76,86,90,80,88,85,76,86,77,78,75,65,98,61,55,69,63,57,55,48,28,42,53,51,41,48,53,55,48,52,59,50,49,54,37,53,76,68,59,71,43,80,43,81,44,85,44,54,41,77,92,46,55,88,93

Foldseek 3Di:
DAWEWEWEDELFKIWIWTAPDPPGDTDTDDIDGRCVLVVVVVVVVVPDPDDDDDDDDDDDPPDDDPDDVSRVSLVVVLVVVVVVVVVCVVVPVGDYYHYHYDPVSPPD